Protein AF-A0AAP0GGU7-F1 (afdb_monomer_lite)

Secondary structure (DSSP, 8-state):
------------------TTT-SEEEE-TTTTSHHHHHHHHHTTSTTSTTPSEEEE-

Sequence (57 aa):
MYPTIRKKIDEESSSNGASGKYPSVGLVIGATGIVGMSLVEILPLPDTPEGPWKVVG

Structure (mmCIF, N/CA/C/O backbone):
data_AF-A0AAP0GGU7-F1
#
_entry.id   AF-A0AAP0GGU7-F1
#
loop_
_atom_site.group_PDB
_atom_site.id
_atom_site.type_symbol
_atom_site.label_atom_id
_atom_site.label_alt_id
_atom_site.label_comp_id
_atom_site.label_asym_id
_atom_site.label_entity_id
_atom_site.label_seq_id
_atom_site.pdbx_PDB_ins_code
_atom_site.Cartn_x
_atom_site.Cartn_y
_atom_site.Cartn_z
_atom_site.occupancy
_atom_site.B_iso_or_equiv
_atom_site.auth_seq_id
_atom_site.auth_comp_id
_atom_site.auth_asym_id
_atom_site.auth_atom_id
_atom_site.pdbx_PDB_model_num
ATOM 1 N N . MET A 1 1 ? -23.697 -29.621 42.524 1.00 51.03 1 MET A N 1
ATOM 2 C CA . MET A 1 1 ? -23.711 -28.566 41.490 1.00 51.03 1 MET A CA 1
ATOM 3 C C . MET A 1 1 ? -22.295 -28.027 41.397 1.00 51.03 1 MET A C 1
ATOM 5 O O . MET A 1 1 ? -21.868 -27.324 42.300 1.00 51.03 1 MET A O 1
ATOM 9 N N . TYR A 1 2 ? -21.514 -28.479 40.417 1.00 44.16 2 TYR A N 1
ATOM 10 C CA . TYR A 1 2 ? -20.136 -28.008 40.266 1.00 44.16 2 TYR A CA 1
ATOM 11 C C . TYR A 1 2 ? -20.159 -26.638 39.583 1.00 44.16 2 TYR A C 1
ATOM 13 O O . TYR A 1 2 ? -20.904 -26.483 38.611 1.00 44.16 2 TYR A O 1
ATOM 21 N N . PRO A 1 3 ? -19.380 -25.647 40.043 1.00 55.62 3 PRO A N 1
ATOM 22 C CA . PRO A 1 3 ? -19.170 -24.449 39.252 1.00 55.62 3 PRO A CA 1
ATOM 23 C C . PRO A 1 3 ? -18.446 -24.863 37.966 1.00 55.62 3 PRO A C 1
ATOM 25 O O . PRO A 1 3 ? -17.324 -25.366 38.003 1.00 55.62 3 PRO A O 1
ATOM 28 N N . THR A 1 4 ? -19.110 -24.702 36.820 1.00 49.88 4 THR A N 1
ATOM 29 C CA . THR A 1 4 ? -18.486 -24.856 35.506 1.00 49.88 4 THR A CA 1
ATOM 30 C C . THR A 1 4 ? -17.331 -23.868 35.431 1.00 49.88 4 THR A C 1
ATOM 32 O O . THR A 1 4 ? -17.543 -22.657 35.369 1.00 49.88 4 THR A O 1
ATOM 35 N N . ILE A 1 5 ? -16.109 -24.400 35.465 1.00 58.22 5 ILE A N 1
ATOM 36 C CA . ILE A 1 5 ? -14.874 -23.675 35.184 1.00 58.22 5 ILE A CA 1
ATOM 37 C C . ILE A 1 5 ? -15.049 -23.041 33.801 1.00 58.22 5 ILE A C 1
ATOM 39 O O . ILE A 1 5 ? -14.915 -23.713 32.777 1.00 58.22 5 ILE A O 1
ATOM 43 N N . ARG A 1 6 ? -15.401 -21.750 33.756 1.00 57.62 6 ARG A N 1
ATOM 44 C CA . ARG A 1 6 ? -15.298 -20.960 32.531 1.00 57.62 6 ARG A CA 1
ATOM 45 C C . ARG A 1 6 ? -13.808 -20.867 32.254 1.00 57.62 6 ARG A C 1
ATOM 47 O O . ARG A 1 6 ? -13.115 -20.059 32.865 1.00 57.62 6 ARG A O 1
ATOM 54 N N . LYS A 1 7 ? -13.306 -21.745 31.384 1.00 50.84 7 LYS A N 1
ATOM 55 C CA . LYS A 1 7 ? -12.011 -21.544 30.746 1.00 50.84 7 LYS A CA 1
ATOM 56 C C . LYS A 1 7 ? -12.108 -20.176 30.090 1.00 50.84 7 LYS A C 1
ATOM 58 O O . LYS A 1 7 ? -12.855 -19.999 29.131 1.00 50.84 7 LYS A O 1
ATOM 63 N N . LYS A 1 8 ? -11.444 -19.194 30.697 1.00 55.16 8 LYS A N 1
ATOM 64 C CA . LYS A 1 8 ? -11.089 -17.950 30.040 1.00 55.16 8 LYS A CA 1
ATOM 65 C C . LYS A 1 8 ? -10.303 -18.424 28.829 1.00 55.16 8 LYS A C 1
ATOM 67 O O . LYS A 1 8 ? -9.199 -18.937 28.985 1.00 55.16 8 LYS A O 1
ATOM 72 N N . ILE A 1 9 ? -10.954 -18.411 27.672 1.00 54.16 9 ILE A N 1
ATOM 73 C CA . ILE A 1 9 ? -10.297 -18.526 26.381 1.00 54.16 9 ILE A CA 1
ATOM 74 C C . ILE A 1 9 ? -9.484 -17.235 26.281 1.00 54.16 9 ILE A C 1
ATOM 76 O O . ILE A 1 9 ? -9.896 -16.239 25.704 1.00 54.16 9 ILE A O 1
ATOM 80 N N . ASP A 1 10 ? -8.375 -17.229 27.011 1.00 51.84 10 ASP A N 1
ATOM 81 C CA . ASP A 1 10 ? -7.162 -16.543 26.633 1.00 51.84 10 ASP A CA 1
ATOM 82 C C . ASP A 1 10 ? -6.551 -17.470 25.576 1.00 51.84 10 ASP A C 1
ATOM 84 O O . ASP A 1 10 ? -5.590 -18.195 25.814 1.00 51.84 10 ASP A O 1
ATOM 88 N N . GLU A 1 11 ? -7.226 -17.571 24.426 1.00 52.47 11 GLU A N 1
ATOM 89 C CA . GLU A 1 11 ? -6.539 -17.978 23.213 1.00 52.47 11 GLU A CA 1
ATOM 90 C C . GLU A 1 11 ? -5.615 -16.808 22.910 1.00 52.47 11 GLU A C 1
ATOM 92 O O . GLU A 1 11 ? -5.998 -15.802 22.313 1.00 52.47 11 GLU A O 1
ATOM 97 N N . GLU A 1 12 ? -4.409 -16.914 23.456 1.00 50.62 12 GLU A N 1
ATOM 98 C CA . GLU A 1 12 ? -3.163 -16.958 22.705 1.00 50.62 12 GLU A CA 1
ATOM 99 C C . GLU A 1 12 ? -3.367 -17.120 21.181 1.00 50.62 12 GLU A C 1
ATOM 101 O O . GLU A 1 12 ? -2.872 -18.046 20.550 1.00 50.62 12 GLU A O 1
ATOM 106 N N . SER A 1 13 ? -4.028 -16.159 20.536 1.00 45.50 13 SER A N 1
ATOM 107 C CA . SER A 1 13 ? -3.800 -15.851 19.130 1.00 45.50 13 SER A CA 1
ATOM 108 C C . SER A 1 13 ? -2.488 -15.074 19.063 1.00 45.50 13 SER A C 1
ATOM 110 O O . SER A 1 13 ? -2.400 -13.916 18.660 1.00 45.50 13 SER A O 1
ATOM 112 N N . SER A 1 14 ? -1.432 -15.737 19.533 1.00 47.84 14 SER A N 1
ATOM 113 C CA . SER A 1 14 ? -0.047 -15.391 19.284 1.00 47.84 14 SER A CA 1
ATOM 114 C C . SER A 1 14 ? 0.293 -15.834 17.862 1.00 47.84 14 SER A C 1
ATOM 116 O O . SER A 1 14 ? 1.192 -16.627 17.611 1.00 47.84 14 SER A O 1
ATOM 118 N N . SER A 1 15 ? -0.429 -15.282 16.889 1.00 44.53 15 SER A N 1
ATOM 119 C CA . SER A 1 15 ? 0.200 -14.901 15.635 1.00 44.53 15 SER A CA 1
ATOM 120 C C . SER A 1 15 ? 0.462 -13.404 15.749 1.00 44.53 15 SER A C 1
ATOM 122 O O . SER A 1 15 ? -0.408 -12.582 15.463 1.00 44.53 15 SER A O 1
ATOM 124 N N . ASN A 1 16 ? 1.643 -13.057 16.261 1.00 47.78 16 ASN A N 1
ATOM 125 C CA . ASN A 1 16 ? 2.173 -11.700 16.409 1.00 47.78 16 ASN A CA 1
ATOM 126 C C . ASN A 1 16 ? 2.045 -10.878 15.113 1.00 47.78 16 ASN A C 1
ATOM 128 O O . ASN A 1 16 ? 2.959 -10.802 14.295 1.00 47.78 16 ASN A O 1
ATOM 132 N N . GLY A 1 17 ? 0.889 -10.244 14.933 1.00 49.66 17 GLY A N 1
ATOM 133 C CA . GLY A 1 17 ? 0.487 -9.673 13.656 1.00 49.66 17 GLY A CA 1
ATOM 134 C C . GLY A 1 17 ? -0.430 -8.466 13.776 1.00 49.66 17 GLY A C 1
ATOM 135 O O . GLY A 1 17 ? -1.245 -8.266 12.897 1.00 49.66 17 GLY A O 1
ATOM 136 N N . ALA A 1 18 ? -0.275 -7.632 14.807 1.00 53.88 18 ALA A N 1
ATOM 137 C CA . ALA A 1 18 ? -0.729 -6.235 14.793 1.00 53.88 18 ALA A CA 1
ATOM 138 C C . ALA A 1 18 ? -2.227 -5.965 14.493 1.00 53.88 18 ALA A C 1
ATOM 140 O O . ALA A 1 18 ? -2.584 -4.843 14.140 1.00 53.88 18 ALA A O 1
ATOM 141 N N . SER A 1 19 ? -3.107 -6.944 14.694 1.00 54.34 19 SER A N 1
ATOM 142 C CA . SER A 1 19 ? -4.529 -6.915 14.318 1.00 54.34 19 SER A CA 1
ATOM 143 C C . SER A 1 19 ? -5.425 -5.984 15.155 1.00 54.34 19 SER A C 1
ATOM 145 O O . SER A 1 19 ? -6.637 -5.994 14.983 1.00 54.34 19 SER A O 1
ATOM 147 N N . GLY A 1 20 ? -4.860 -5.146 16.032 1.00 58.16 20 GLY A N 1
ATOM 148 C CA . GLY A 1 20 ? -5.620 -4.148 16.801 1.00 58.16 20 GLY A CA 1
ATOM 149 C C . GLY A 1 20 ? -4.996 -2.753 16.880 1.00 58.16 20 GLY A C 1
ATOM 150 O O . GLY A 1 20 ? -5.535 -1.901 17.576 1.00 58.16 20 GLY A O 1
ATOM 151 N N . LYS A 1 21 ? -3.849 -2.514 16.223 1.00 71.56 21 LYS A N 1
ATOM 152 C CA . LYS A 1 21 ? -3.121 -1.228 16.302 1.00 71.56 21 LYS A CA 1
ATOM 153 C C . LYS A 1 21 ? -3.088 -0.452 14.989 1.00 71.56 21 LYS A C 1
ATOM 155 O O . LYS A 1 21 ? -2.910 0.759 15.028 1.00 71.56 21 LYS A O 1
ATOM 160 N N . TYR A 1 22 ? -3.248 -1.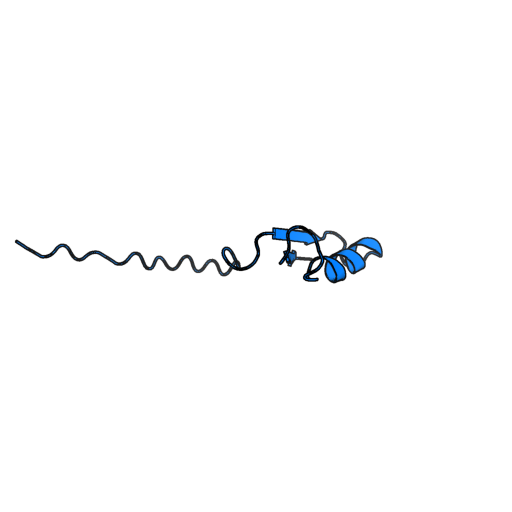140 13.863 1.00 78.88 22 TYR A N 1
ATOM 161 C CA . TYR A 1 22 ? -3.174 -0.547 12.533 1.00 78.88 22 TYR A CA 1
ATOM 162 C C . TYR A 1 22 ? -4.456 -0.905 11.778 1.00 78.88 22 TYR A C 1
ATOM 164 O O . TYR A 1 22 ? -4.659 -2.092 11.512 1.00 78.88 22 TYR A O 1
ATOM 172 N N . PRO A 1 23 ? -5.337 0.064 11.473 1.00 84.25 23 PRO A N 1
ATOM 173 C CA . PRO A 1 23 ? -6.516 -0.177 10.643 1.00 84.25 23 PRO A CA 1
ATOM 174 C C . PRO A 1 23 ? -6.147 -0.584 9.210 1.00 84.25 23 PRO A C 1
ATOM 176 O O . PRO A 1 23 ? -6.935 -1.270 8.565 1.00 84.25 23 PRO A O 1
ATOM 179 N N . SER A 1 24 ? -4.940 -0.233 8.749 1.00 85.44 24 SER A N 1
ATOM 180 C CA . SER A 1 24 ? -4.493 -0.468 7.374 1.00 85.44 24 SER A CA 1
ATOM 181 C C . SER A 1 24 ? -3.121 -1.139 7.302 1.00 85.44 24 SER A C 1
ATOM 183 O O . SER A 1 24 ? -2.229 -0.892 8.120 1.00 85.44 24 SER A O 1
ATOM 185 N N . VAL A 1 25 ? -2.934 -2.002 6.298 1.00 88.38 25 VAL A N 1
ATOM 186 C CA . VAL A 1 25 ? -1.670 -2.706 6.027 1.00 88.38 25 VAL A CA 1
ATOM 187 C C . VAL A 1 25 ? -1.302 -2.533 4.557 1.00 88.38 25 VAL A C 1
ATOM 189 O O . VAL A 1 25 ? -2.111 -2.822 3.680 1.00 88.38 25 VAL A O 1
ATOM 192 N N . GLY A 1 26 ? -0.077 -2.077 4.290 1.00 90.75 26 GLY A N 1
ATOM 193 C CA . GLY A 1 26 ? 0.456 -1.887 2.942 1.00 90.75 26 GLY A CA 1
ATOM 194 C C . GLY A 1 26 ? 1.621 -2.835 2.665 1.00 90.75 26 GLY A C 1
ATOM 195 O O . GLY A 1 26 ? 2.603 -2.832 3.404 1.00 90.75 26 GLY A O 1
ATOM 196 N N . LEU A 1 27 ? 1.522 -3.630 1.597 1.00 93.31 27 LEU A N 1
ATOM 197 C CA . LEU A 1 27 ? 2.640 -4.399 1.045 1.00 93.31 27 LEU A CA 1
ATOM 198 C C . LEU A 1 27 ? 3.248 -3.615 -0.122 1.00 93.31 27 LEU A C 1
ATOM 200 O O . LEU A 1 27 ? 2.566 -3.372 -1.118 1.00 93.31 27 LEU A O 1
ATOM 204 N N . VAL A 1 28 ? 4.520 -3.237 -0.014 1.00 93.94 28 VAL A N 1
ATOM 205 C CA . VAL A 1 28 ? 5.232 -2.483 -1.051 1.00 93.94 28 VAL A CA 1
ATOM 206 C C . VAL A 1 28 ? 6.179 -3.413 -1.799 1.00 93.94 28 VAL A C 1
ATOM 208 O O . VAL A 1 28 ? 7.237 -3.772 -1.297 1.00 93.94 28 VAL A O 1
ATOM 211 N N . ILE A 1 29 ? 5.831 -3.772 -3.035 1.00 93.56 29 ILE A N 1
ATOM 212 C CA . ILE A 1 29 ? 6.712 -4.561 -3.904 1.00 93.56 29 ILE A CA 1
ATOM 213 C C . ILE A 1 29 ? 7.619 -3.607 -4.684 1.00 93.56 29 ILE A C 1
ATOM 215 O O . ILE A 1 29 ? 7.139 -2.733 -5.404 1.00 93.56 29 ILE A O 1
ATOM 219 N N . GLY A 1 30 ? 8.935 -3.792 -4.557 1.00 94.19 30 GLY A N 1
ATOM 220 C CA . GLY A 1 30 ? 9.925 -2.909 -5.178 1.00 94.19 30 GLY A CA 1
ATOM 221 C C . GLY A 1 30 ? 10.269 -1.685 -4.327 1.00 94.19 30 GLY A C 1
ATOM 222 O O . GLY A 1 30 ? 10.451 -0.599 -4.872 1.00 94.19 30 GLY A O 1
ATOM 223 N N . ALA A 1 31 ? 10.390 -1.857 -3.004 1.00 93.06 31 ALA A N 1
ATOM 224 C CA . ALA A 1 31 ? 10.744 -0.801 -2.046 1.00 93.06 31 ALA A CA 1
ATOM 225 C C . ALA A 1 31 ? 12.061 -0.058 -2.365 1.00 93.06 31 ALA A C 1
ATOM 227 O O . ALA A 1 31 ? 12.262 1.067 -1.925 1.00 93.06 31 ALA A O 1
ATOM 228 N N . THR A 1 32 ? 12.956 -0.658 -3.153 1.00 93.94 32 THR A N 1
ATOM 229 C CA . THR A 1 32 ? 14.216 -0.035 -3.591 1.00 93.94 32 THR A CA 1
ATOM 230 C C . THR A 1 32 ? 14.069 0.860 -4.824 1.00 93.94 32 THR A C 1
ATOM 232 O O . THR A 1 32 ? 14.997 1.591 -5.165 1.00 93.94 32 THR A O 1
ATOM 235 N N . GLY A 1 33 ? 12.927 0.809 -5.515 1.00 95.12 33 GLY A N 1
ATOM 236 C CA . GLY A 1 33 ? 12.621 1.695 -6.633 1.00 95.12 33 GLY A CA 1
ATOM 237 C C . GLY A 1 33 ? 12.186 3.084 -6.164 1.00 95.12 33 GLY A C 1
ATOM 238 O O . GLY A 1 33 ? 11.766 3.262 -5.023 1.00 95.12 33 GLY A O 1
ATOM 239 N N . ILE A 1 34 ? 12.222 4.067 -7.070 1.00 96.19 34 ILE A N 1
ATOM 240 C CA . ILE A 1 34 ? 11.934 5.474 -6.737 1.00 96.19 34 ILE A CA 1
ATOM 241 C C . ILE A 1 34 ? 10.546 5.673 -6.114 1.00 96.19 34 ILE A C 1
ATOM 243 O O . ILE A 1 34 ? 10.401 6.433 -5.167 1.00 96.19 34 ILE A O 1
ATOM 247 N N . VAL A 1 35 ? 9.539 4.948 -6.604 1.00 95.94 35 VAL A N 1
ATOM 248 C CA . VAL A 1 35 ? 8.175 5.017 -6.062 1.00 95.94 35 VAL A CA 1
ATOM 249 C C . VAL A 1 35 ? 8.046 4.183 -4.786 1.00 95.94 35 VAL A C 1
ATOM 251 O O . VAL A 1 35 ? 7.394 4.607 -3.836 1.00 95.94 35 VAL A O 1
ATOM 254 N N . GLY A 1 36 ? 8.679 3.007 -4.744 1.00 94.50 36 GLY A N 1
ATOM 255 C CA . GLY A 1 36 ? 8.595 2.097 -3.602 1.00 94.50 36 GLY A CA 1
ATOM 256 C C . GLY A 1 36 ? 9.196 2.690 -2.330 1.00 94.50 36 GLY A C 1
ATOM 257 O O . GLY A 1 36 ? 8.578 2.587 -1.274 1.00 94.50 36 GLY A O 1
ATOM 258 N N . MET A 1 37 ? 10.335 3.378 -2.442 1.00 95.19 37 MET A N 1
ATOM 259 C CA . MET A 1 37 ? 10.966 4.061 -1.310 1.00 95.19 37 MET A CA 1
ATOM 260 C C . MET A 1 37 ? 10.030 5.123 -0.725 1.00 95.19 37 MET A C 1
ATOM 262 O O . MET A 1 37 ? 9.768 5.128 0.475 1.00 95.19 37 MET A O 1
ATOM 266 N N . SER A 1 38 ? 9.434 5.958 -1.584 1.00 94.88 38 SER A N 1
ATOM 267 C CA . SER A 1 38 ? 8.483 6.983 -1.149 1.00 94.88 38 SER A CA 1
ATOM 268 C C . SER A 1 38 ? 7.244 6.393 -0.472 1.00 94.88 38 SER A C 1
ATOM 270 O O . SER A 1 38 ? 6.740 6.973 0.482 1.00 94.88 38 SER A O 1
ATOM 272 N N . LEU A 1 39 ? 6.749 5.234 -0.916 1.00 93.44 39 LEU A N 1
ATOM 273 C CA . LEU A 1 39 ? 5.608 4.574 -0.272 1.00 93.44 39 LEU A CA 1
ATOM 274 C C . LEU A 1 39 ? 5.951 4.042 1.123 1.00 93.44 39 LEU A C 1
ATOM 276 O O . LEU A 1 39 ? 5.135 4.172 2.034 1.00 93.44 39 LEU A O 1
ATOM 280 N N . VAL A 1 40 ? 7.150 3.481 1.305 1.00 93.88 40 VAL A N 1
ATOM 281 C CA . VAL A 1 40 ? 7.619 3.028 2.625 1.00 93.88 40 VAL A CA 1
ATOM 282 C C . VAL A 1 40 ? 7.769 4.202 3.595 1.00 93.88 40 VAL A C 1
ATOM 284 O O . VAL A 1 40 ? 7.493 4.037 4.781 1.00 93.88 40 VAL A O 1
ATOM 287 N N . GLU A 1 41 ? 8.147 5.383 3.105 1.00 91.88 41 GLU A N 1
ATOM 288 C CA . GLU A 1 41 ? 8.265 6.598 3.920 1.00 91.88 41 GLU A CA 1
ATOM 289 C C . GLU A 1 41 ? 6.918 7.262 4.224 1.00 91.88 41 GLU A C 1
ATOM 291 O O . GLU A 1 41 ? 6.715 7.741 5.337 1.00 91.88 41 GLU A O 1
ATOM 296 N N . ILE A 1 42 ? 5.992 7.295 3.258 1.00 93.56 42 ILE A N 1
ATOM 297 C CA . ILE A 1 42 ? 4.726 8.023 3.394 1.00 93.56 42 ILE A CA 1
ATOM 298 C C . ILE A 1 42 ? 3.711 7.232 4.218 1.00 93.56 42 ILE A C 1
ATOM 300 O O . ILE A 1 42 ? 3.137 7.795 5.140 1.00 93.56 42 ILE A O 1
ATOM 304 N N . LEU A 1 43 ? 3.489 5.943 3.935 1.00 89.06 43 LEU A N 1
ATOM 305 C CA . LEU A 1 43 ? 2.421 5.150 4.572 1.00 89.06 43 LEU A CA 1
ATOM 306 C C . LEU A 1 43 ? 2.451 5.157 6.119 1.00 89.06 43 LEU A C 1
ATOM 308 O O . LEU A 1 43 ? 1.387 5.227 6.726 1.00 89.06 43 LEU A O 1
ATOM 312 N N . PRO A 1 44 ? 3.608 5.135 6.808 1.00 88.12 44 PRO A N 1
ATOM 313 C CA . PRO A 1 44 ? 3.640 5.219 8.270 1.00 88.12 44 PRO A CA 1
ATOM 314 C C . PRO A 1 44 ? 3.265 6.595 8.844 1.00 88.12 44 PRO A C 1
ATOM 316 O O . PRO A 1 44 ? 3.081 6.704 10.058 1.00 88.12 44 PRO A O 1
ATOM 319 N N . LEU A 1 45 ? 3.191 7.649 8.021 1.00 90.00 45 LEU A N 1
ATOM 320 C CA . LEU A 1 45 ? 2.905 9.003 8.490 1.00 90.00 45 LEU A CA 1
ATOM 321 C C . LEU A 1 45 ? 1.455 9.115 8.986 1.00 90.00 45 LEU A C 1
ATOM 323 O O . LEU A 1 45 ? 0.543 8.597 8.340 1.00 90.00 45 LEU A O 1
ATOM 327 N N . PRO A 1 46 ? 1.210 9.844 10.089 1.00 82.75 46 PRO A N 1
ATOM 328 C CA . PRO A 1 46 ? -0.132 10.017 10.648 1.00 82.75 46 PRO A CA 1
ATOM 329 C C . PRO A 1 46 ? -1.080 10.776 9.710 1.00 82.75 46 PRO A C 1
ATOM 331 O O . PRO A 1 46 ? -2.290 10.598 9.801 1.00 82.75 46 PRO A O 1
ATOM 334 N N . ASP A 1 47 ? -0.529 11.582 8.800 1.00 86.62 47 ASP A N 1
ATOM 335 C CA . ASP A 1 47 ? -1.290 12.355 7.814 1.00 86.62 47 ASP A CA 1
ATOM 336 C C . ASP A 1 47 ? -1.693 11.524 6.589 1.00 86.62 47 ASP A C 1
ATOM 338 O O . ASP A 1 47 ? -2.372 12.028 5.691 1.00 86.62 47 ASP A O 1
ATOM 342 N N . THR A 1 48 ? -1.284 10.251 6.520 1.00 86.38 48 THR A N 1
ATOM 343 C CA . THR A 1 48 ? -1.776 9.381 5.457 1.00 86.38 48 THR A CA 1
ATOM 344 C C . THR A 1 48 ? -3.215 8.968 5.718 1.00 86.38 48 THR A C 1
ATOM 346 O O . THR A 1 48 ? -3.545 8.502 6.815 1.00 86.38 48 THR A O 1
ATOM 349 N N . PRO A 1 49 ? -4.094 9.114 4.710 1.00 83.50 4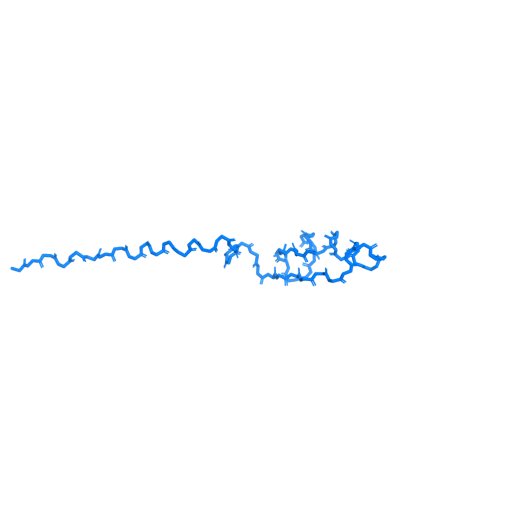9 PRO A N 1
ATOM 350 C CA . PRO A 1 49 ? -5.464 8.651 4.8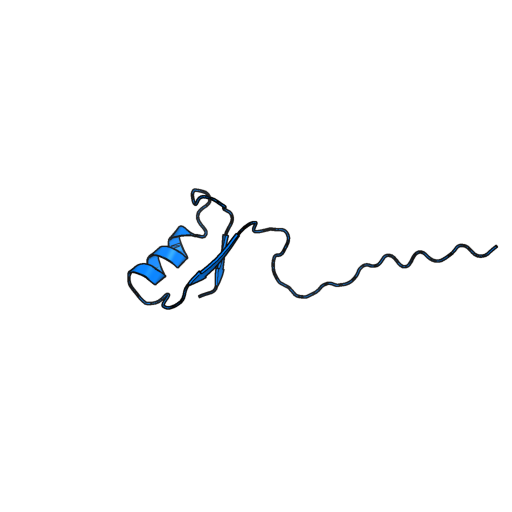32 1.00 83.50 49 PRO A CA 1
ATOM 351 C C . PRO A 1 49 ? -5.477 7.151 5.141 1.00 83.50 49 PRO A C 1
ATOM 353 O O . PRO A 1 49 ? -4.583 6.411 4.726 1.00 83.50 49 PRO A O 1
ATOM 356 N N . GLU A 1 50 ? -6.486 6.721 5.898 1.00 79.62 50 GLU A N 1
ATOM 357 C CA . GLU A 1 50 ? -6.641 5.349 6.407 1.00 79.62 50 GLU A CA 1
ATOM 358 C C . GLU A 1 50 ? -5.576 4.905 7.438 1.00 79.62 50 GLU A C 1
ATOM 360 O O . GLU A 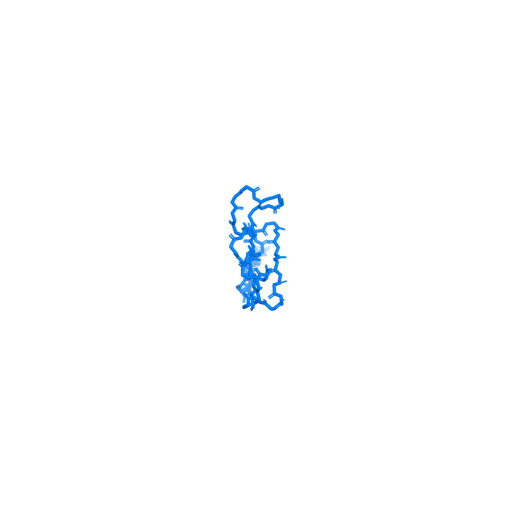1 50 ? -5.496 3.722 7.773 1.00 79.62 50 GLU A O 1
ATOM 365 N N . GLY A 1 51 ? -4.760 5.828 7.963 1.00 71.25 51 GLY A N 1
ATOM 366 C CA . GLY A 1 51 ? -3.722 5.538 8.957 1.00 71.25 51 GLY A CA 1
ATOM 367 C C . GLY A 1 51 ? -4.247 5.239 10.373 1.00 71.25 51 GLY A C 1
ATOM 368 O O . GLY A 1 51 ? -5.387 5.573 10.706 1.00 71.25 51 GLY A O 1
ATOM 369 N N . PRO A 1 52 ? -3.416 4.638 11.254 1.00 81.25 52 PRO A N 1
ATOM 370 C CA . PRO A 1 52 ? -1.997 4.288 11.073 1.00 81.25 52 PRO A CA 1
ATOM 371 C C . PRO A 1 52 ? -1.752 3.016 10.237 1.00 81.25 52 PRO A C 1
ATOM 373 O O . PRO A 1 52 ? -2.407 1.994 10.437 1.00 81.25 52 PRO A O 1
ATOM 376 N N . TRP A 1 53 ? -0.753 3.042 9.346 1.00 85.25 53 TRP A N 1
ATOM 377 C CA . TRP A 1 53 ? -0.420 1.897 8.489 1.00 85.25 53 TRP A CA 1
ATOM 378 C C . TRP A 1 53 ? 0.691 1.015 9.056 1.00 85.25 53 TRP A C 1
ATOM 380 O O . TRP A 1 53 ? 1.701 1.496 9.573 1.00 85.25 53 TRP A O 1
ATOM 390 N N . LYS A 1 54 ? 0.551 -0.297 8.859 1.00 86.06 54 LYS A N 1
ATOM 391 C CA . LYS A 1 54 ? 1.663 -1.247 8.954 1.00 86.06 54 LYS A CA 1
ATOM 392 C C . LYS A 1 54 ? 2.222 -1.509 7.559 1.00 86.06 54 LYS A C 1
ATOM 394 O O . LYS A 1 54 ? 1.509 -2.029 6.705 1.00 86.06 54 LYS A O 1
ATOM 399 N N . VAL A 1 55 ? 3.493 -1.186 7.340 1.00 89.06 55 VAL A N 1
ATOM 400 C CA . VAL A 1 55 ? 4.161 -1.402 6.049 1.00 89.06 55 VAL A CA 1
ATOM 401 C C . VAL A 1 55 ? 5.021 -2.659 6.094 1.00 89.06 55 VAL A C 1
ATOM 403 O O . VAL A 1 55 ? 5.760 -2.880 7.055 1.00 89.06 55 VAL A O 1
ATOM 406 N N . VAL A 1 56 ? 4.918 -3.475 5.049 1.00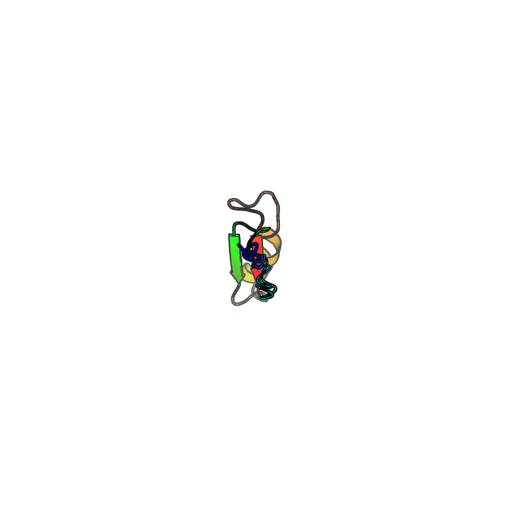 84.94 56 VAL A N 1
ATOM 407 C CA . VAL A 1 56 ? 5.802 -4.614 4.780 1.00 84.94 56 VAL A CA 1
ATOM 408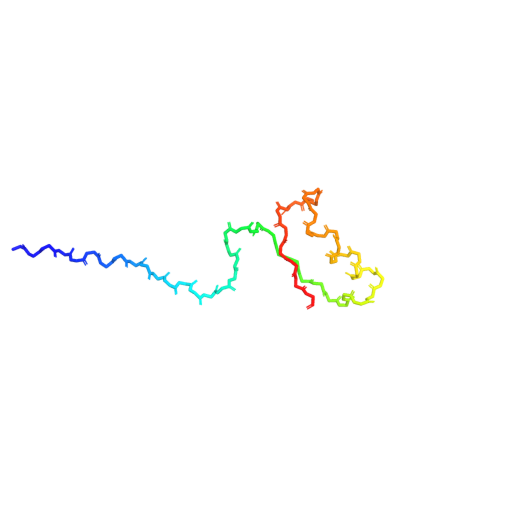 C C . VAL A 1 56 ? 6.428 -4.389 3.404 1.00 84.94 56 VAL A C 1
ATOM 410 O O . VAL A 1 56 ? 5.712 -4.043 2.465 1.00 84.94 56 VAL A O 1
ATOM 413 N N . GLY A 1 57 ? 7.750 -4.523 3.302 1.00 78.50 57 GLY A N 1
ATOM 414 C CA . GLY A 1 57 ? 8.522 -4.324 2.067 1.00 78.50 57 GLY A CA 1
ATOM 415 C C . GLY A 1 57 ? 9.207 -5.594 1.594 1.00 78.50 57 GLY A C 1
ATOM 416 O O . GLY A 1 57 ? 9.335 -6.526 2.422 1.00 78.50 57 GLY A O 1
#

Organism: NCBI:txid2320716

pLDDT: mean 75.47, std 18.44, range [44.16, 96.19]

Foldseek 3Di:
DDPPPPPPPPPPPPPVDCPPPWQEEDEQDPCVDPVNVVCVVPQCDPPDPSDDYHYDD

Radius of gyration: 18.88 Å; chains: 1; bounding box: 38×41×48 Å